Protein AF-G8TI40-F1 (afdb_monomer)

Radius of gyration: 15.69 Å; Cα contacts (8 Å, |Δi|>4): 140; chains: 1; bounding box: 36×28×43 Å

Solvent-accessible surface area (backbone atoms only — not comparable to full-atom values): 5696 Å² total; per-residue (Å²): 138,87,60,66,47,74,43,57,66,95,75,69,49,44,54,36,34,69,41,78,41,81,77,46,78,43,88,92,45,36,42,31,37,39,32,24,40,21,43,90,86,63,56,70,52,70,68,38,31,40,39,38,40,33,61,54,64,94,98,42,72,47,76,48,79,49,74,56,71,92,41,79,90,51,43,65,58,53,50,52,53,50,52,54,52,51,52,53,50,50,50,56,63,63,71,74,111

Sequence (97 aa):
MRLFMIVPKGFGGSIHFNLWANSKIEFHISIEYIQSFADKNGVRQKPTAVVTFNASEENKTEMTVTEYANFGQIKHFAKLGLEQSLNKVMSIITTNK

Nearest PDB structures (foldseek):
  3uid-assembly1_A  TM=5.629E-01  e=4.374E-02  Mycolicibacterium smegmatis MC2 155
  2ldk-assembly1_A  TM=5.252E-01  e=1.998E-01  Paenarthrobacter aurescens TC1
  5mu3-assembly1_A  TM=4.967E-01  e=2.059E+00  Kluyveromyces lactis NRRL Y-1140
  3zxu-assembly2_C  TM=4.228E-01  e=2.295E+00  Kluyveromyces lactis NRRL Y-1140
  5cpg-assembly1_B  TM=5.037E-01  e=8.438E+00  Pseudomonas aeruginosa

Organism: Niastella koreensis (strain DSM 17620 / KACC 11465 / NBRC 106392 / GR20-10) (NCBI:txid700598)

Foldseek 3Di:
DWDKDQDPVVRPRFIWTWDKDWPDDDPLAKTKIWIWIAGPVRRTDDTQKIWMWGDDPPPDIDIDIDGDDPCPPVVVVVVVVVVVVVVVVVVVVVVVD

Secondary structure (DSSP, 8-state):
---EEEPPGGGT--EEEEEEEEEEEETTTEEEEEEEEE-TT--EEEEEEEEEEEE-STT-EEEEEEE-S--GGGHHHHHHHHHHHHHHHHHHHHHT-

pLDDT: mean 84.79, std 10.06, range [39.53, 96.06]

Mean predicted aligned error: 6.49 Å

Structure (mmCIF, N/CA/C/O backbone):
data_AF-G8TI40-F1
#
_entry.id   AF-G8TI40-F1
#
loop_
_atom_site.group_PDB
_atom_site.id
_atom_site.type_symbol
_atom_site.label_atom_id
_atom_site.label_alt_id
_atom_site.label_comp_id
_atom_site.label_asym_id
_atom_site.label_entity_id
_atom_site.label_seq_id
_atom_site.pdbx_PDB_ins_code
_atom_site.Cartn_x
_atom_site.Cartn_y
_atom_site.Cartn_z
_atom_site.occupancy
_atom_site.B_iso_or_equiv
_atom_site.auth_seq_id
_atom_site.auth_comp_id
_atom_site.auth_asym_id
_atom_site.auth_atom_id
_atom_site.pdbx_PDB_model_num
ATOM 1 N N . MET A 1 1 ? -14.143 3.495 -12.005 1.00 39.53 1 MET A N 1
ATOM 2 C CA . MET A 1 1 ? -13.107 4.527 -12.239 1.00 39.53 1 MET A CA 1
ATOM 3 C C . MET A 1 1 ? -11.777 3.820 -12.492 1.00 39.53 1 MET A C 1
ATOM 5 O O . MET A 1 1 ? -11.383 3.034 -11.644 1.00 39.53 1 MET A O 1
ATOM 9 N N . ARG A 1 2 ? -11.129 3.987 -13.657 1.00 47.41 2 ARG A N 1
ATOM 10 C CA . ARG 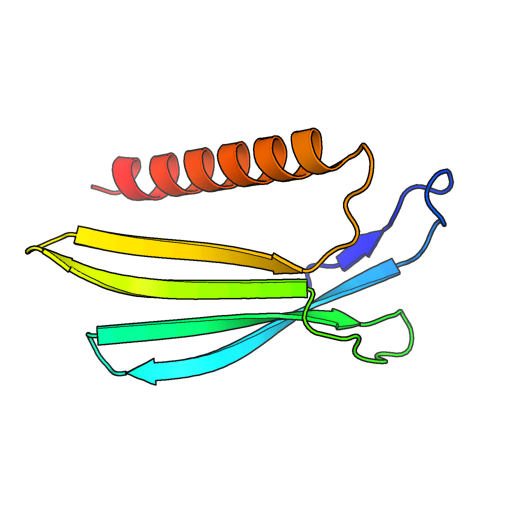A 1 2 ? -9.798 3.398 -13.927 1.00 47.41 2 ARG A CA 1
ATOM 11 C C . ARG A 1 2 ? -8.733 4.458 -13.650 1.00 47.41 2 ARG A C 1
ATOM 13 O O . ARG A 1 2 ? -8.606 5.401 -14.421 1.00 47.41 2 ARG A O 1
ATOM 20 N N . LEU A 1 3 ? -8.007 4.318 -12.544 1.00 66.56 3 LEU A N 1
ATOM 21 C CA . LEU A 1 3 ? -6.881 5.187 -12.198 1.00 66.56 3 LEU A CA 1
ATOM 22 C C . LEU A 1 3 ? -5.630 4.702 -12.939 1.00 66.56 3 LEU A C 1
ATOM 24 O O . LEU A 1 3 ? -5.008 3.715 -12.542 1.00 66.56 3 LEU A O 1
ATOM 28 N N . PHE A 1 4 ? -5.268 5.390 -14.018 1.00 74.00 4 PHE A N 1
ATOM 29 C CA . PHE A 1 4 ? -3.992 5.197 -14.701 1.00 74.00 4 PHE A CA 1
ATOM 30 C C . PHE A 1 4 ? -3.089 6.410 -14.473 1.00 74.00 4 PHE A C 1
ATOM 32 O O . PHE A 1 4 ? -3.558 7.536 -14.325 1.00 74.00 4 PHE A O 1
ATOM 39 N N . MET A 1 5 ? -1.788 6.160 -14.432 1.00 81.88 5 MET A N 1
ATOM 40 C CA . MET A 1 5 ? -0.744 7.166 -14.324 1.00 81.88 5 MET A CA 1
ATOM 41 C C . MET A 1 5 ? 0.093 7.120 -15.595 1.00 81.88 5 MET A C 1
ATOM 43 O O . MET A 1 5 ? 0.534 6.051 -16.017 1.00 81.88 5 MET A O 1
ATOM 47 N N . ILE A 1 6 ? 0.333 8.284 -16.190 1.00 80.88 6 ILE A N 1
ATOM 48 C CA . ILE A 1 6 ? 1.329 8.439 -17.248 1.00 80.88 6 ILE A CA 1
ATOM 49 C C . ILE A 1 6 ? 2.571 9.035 -16.596 1.00 80.88 6 ILE A C 1
ATOM 51 O O . ILE A 1 6 ? 2.527 10.144 -16.066 1.00 80.88 6 ILE A O 1
ATOM 55 N N . VAL A 1 7 ? 3.671 8.291 -16.617 1.00 78.06 7 VAL A N 1
ATOM 56 C CA . VAL A 1 7 ? 4.961 8.767 -16.118 1.00 78.06 7 VAL A CA 1
ATOM 57 C C . VAL A 1 7 ? 5.469 9.849 -17.070 1.00 78.06 7 VAL A C 1
ATOM 59 O O . VAL A 1 7 ? 5.416 9.655 -1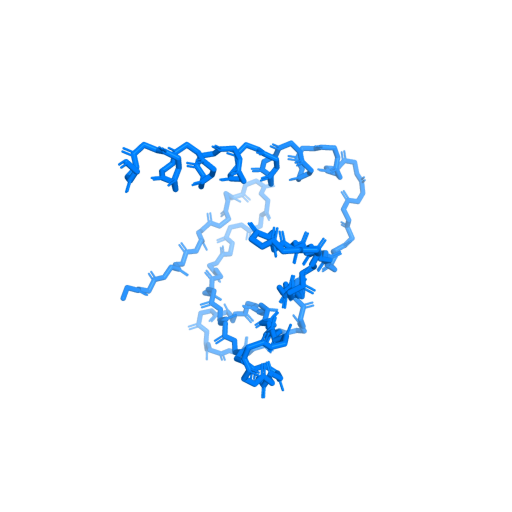8.288 1.00 78.06 7 VAL A O 1
ATOM 62 N N . PRO A 1 8 ? 5.982 10.986 -16.572 1.00 79.25 8 PRO A N 1
ATOM 63 C CA . PRO A 1 8 ? 6.563 12.001 -17.440 1.00 79.25 8 PRO A CA 1
ATOM 64 C C . PRO A 1 8 ? 7.692 11.424 -18.306 1.00 79.25 8 PRO A C 1
ATOM 66 O O . PRO A 1 8 ? 8.423 10.525 -17.888 1.00 79.25 8 PRO A O 1
ATOM 69 N N . LYS A 1 9 ? 7.885 11.968 -19.514 1.00 82.25 9 LYS A N 1
ATOM 70 C CA . LYS A 1 9 ? 8.900 11.465 -20.462 1.00 82.25 9 LYS A CA 1
ATOM 71 C C . LYS A 1 9 ? 10.315 11.428 -19.869 1.00 82.25 9 LYS A C 1
ATOM 73 O O . LYS A 1 9 ? 11.027 10.457 -20.092 1.00 82.25 9 LYS A O 1
ATOM 78 N N . GLY A 1 10 ? 10.681 12.424 -19.057 1.00 73.88 10 GLY A N 1
ATOM 79 C CA . GLY A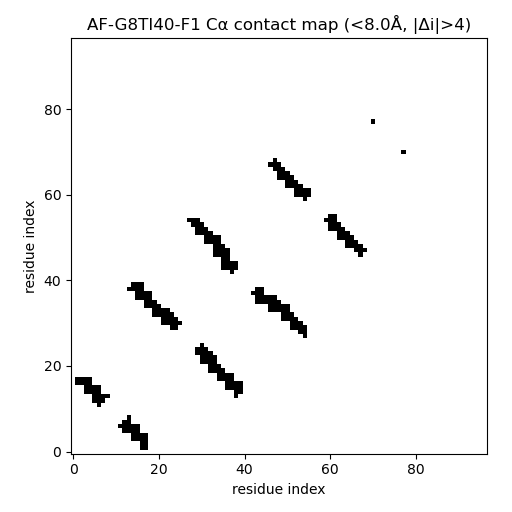 1 10 ? 11.978 12.481 -18.364 1.00 73.88 10 GLY A CA 1
ATOM 80 C C . GLY A 1 10 ? 12.207 11.377 -17.321 1.00 73.88 10 GLY A C 1
ATOM 81 O O . GLY A 1 10 ? 13.332 11.194 -16.879 1.00 73.88 10 GLY A O 1
ATOM 82 N N . PHE A 1 11 ? 11.164 10.625 -16.962 1.00 65.50 11 PHE A N 1
ATOM 83 C CA . PHE A 1 11 ? 11.203 9.511 -16.010 1.00 65.50 11 PHE A CA 1
ATOM 84 C C . PHE A 1 11 ? 10.813 8.168 -16.661 1.00 65.50 11 PHE A C 1
ATOM 86 O O . PHE A 1 11 ? 10.486 7.213 -15.963 1.00 65.50 11 PHE A O 1
ATOM 93 N N . GLY A 1 12 ? 10.830 8.079 -17.998 1.00 70.88 12 GLY A N 1
ATOM 94 C CA . GLY A 1 12 ? 10.593 6.833 -18.741 1.00 70.88 12 GLY A CA 1
ATOM 95 C C . GLY A 1 12 ? 9.259 6.748 -19.489 1.00 70.88 12 GLY A C 1
ATOM 96 O O . GLY A 1 12 ? 9.035 5.773 -20.203 1.00 70.88 12 GLY A O 1
ATOM 97 N N . GLY A 1 13 ? 8.372 7.748 -19.377 1.00 77.31 13 GLY A N 1
ATOM 98 C CA . GLY A 1 13 ? 7.234 7.927 -20.299 1.00 77.31 13 GLY A CA 1
ATOM 99 C C . GLY A 1 13 ? 6.161 6.827 -20.299 1.00 77.31 13 GLY A C 1
ATOM 100 O O . GLY A 1 13 ? 5.328 6.788 -21.204 1.00 77.31 13 GLY A O 1
ATOM 101 N N . SER A 1 14 ? 6.206 5.900 -19.343 1.00 80.06 14 SER A N 1
ATOM 102 C CA . SER A 1 14 ? 5.386 4.687 -19.342 1.00 80.06 14 SER A CA 1
ATOM 103 C C . SER A 1 14 ? 3.987 4.925 -18.774 1.00 80.06 14 SER A C 1
ATOM 105 O O . SER A 1 14 ? 3.777 5.799 -17.936 1.00 80.06 14 SER A O 1
ATOM 107 N N . ILE A 1 15 ? 3.018 4.130 -19.231 1.00 85.75 15 ILE A N 1
ATOM 108 C CA . ILE A 1 15 ? 1.658 4.112 -18.681 1.00 85.75 15 ILE A CA 1
ATOM 109 C C . ILE A 1 15 ? 1.571 2.975 -17.666 1.00 85.75 15 ILE A C 1
ATOM 111 O O . ILE A 1 15 ? 1.886 1.831 -17.998 1.00 85.75 15 ILE A O 1
ATOM 115 N N . HIS A 1 16 ? 1.096 3.288 -16.464 1.00 85.62 16 HIS A N 1
ATOM 116 C CA . HIS A 1 16 ? 0.812 2.314 -15.416 1.00 85.62 16 HIS A CA 1
ATOM 117 C C . HIS A 1 16 ? -0.656 2.370 -15.012 1.00 85.62 16 HIS A C 1
ATOM 119 O O . HIS A 1 16 ? -1.229 3.442 -14.821 1.00 85.62 16 HIS A O 1
ATOM 125 N N . PHE A 1 17 ? -1.261 1.205 -14.833 1.00 87.44 17 PHE A N 1
ATOM 126 C CA . PHE A 1 17 ? -2.615 1.050 -14.320 1.00 87.44 17 PHE A CA 1
ATOM 127 C C . PHE A 1 17 ? -2.550 0.624 -12.860 1.00 87.44 17 PHE A C 1
ATOM 129 O O . PHE A 1 17 ? -1.841 -0.326 -12.536 1.00 87.44 17 PHE A O 1
ATOM 136 N N . ASN A 1 18 ? -3.287 1.309 -11.984 1.00 87.19 18 ASN A N 1
ATOM 137 C CA . ASN A 1 18 ? -3.399 0.903 -10.587 1.00 87.19 18 ASN A CA 1
ATOM 138 C C . ASN A 1 18 ? -4.311 -0.314 -10.465 1.00 87.19 18 ASN A C 1
ATOM 140 O O . ASN A 1 18 ? -5.469 -0.273 -10.885 1.00 87.19 18 ASN A O 1
ATOM 144 N N . LEU A 1 19 ? -3.798 -1.366 -9.840 1.00 89.00 19 LEU A N 1
ATOM 145 C CA . LEU A 1 19 ? -4.550 -2.548 -9.458 1.00 89.00 19 LEU A CA 1
ATOM 146 C C . LEU A 1 19 ? -4.571 -2.636 -7.934 1.00 89.00 19 LEU A C 1
ATOM 148 O O . LEU A 1 19 ? -3.523 -2.557 -7.298 1.00 89.00 19 LEU A O 1
ATOM 152 N N . TRP A 1 20 ? -5.758 -2.833 -7.368 1.00 90.12 20 TRP A N 1
ATOM 153 C CA . TRP A 1 20 ? -5.960 -3.045 -5.939 1.00 90.12 20 TRP A CA 1
ATOM 154 C C . TRP A 1 20 ? -6.683 -4.368 -5.738 1.00 90.12 20 TRP A C 1
ATOM 156 O O . TRP A 1 20 ? -7.662 -4.649 -6.430 1.00 90.12 20 TRP A O 1
ATOM 166 N N . ALA A 1 21 ? -6.192 -5.179 -4.811 1.00 88.44 21 ALA A N 1
ATOM 167 C CA . ALA A 1 21 ? -6.823 -6.432 -4.432 1.00 88.44 21 ALA A CA 1
ATOM 168 C C . ALA A 1 21 ? -6.917 -6.527 -2.911 1.00 88.44 21 ALA A C 1
ATOM 170 O O . ALA A 1 21 ? -5.976 -6.154 -2.212 1.00 88.44 21 ALA A O 1
ATOM 171 N N . ASN A 1 22 ? -8.032 -7.064 -2.418 1.00 86.25 22 ASN A N 1
ATOM 172 C CA . ASN A 1 22 ? -8.133 -7.496 -1.029 1.00 86.25 22 ASN A CA 1
ATOM 173 C C . ASN A 1 22 ? -7.257 -8.735 -0.854 1.00 86.25 22 ASN A C 1
ATOM 175 O O . ASN A 1 22 ? -7.380 -9.685 -1.627 1.00 86.25 22 ASN A O 1
ATOM 179 N N . SER A 1 23 ? -6.389 -8.716 0.148 1.00 88.25 23 SER A N 1
ATOM 180 C CA . SER A 1 23 ? -5.552 -9.862 0.516 1.00 88.25 23 SER A CA 1
ATOM 181 C C . SER A 1 23 ? -6.123 -10.585 1.732 1.00 88.25 23 SER A C 1
ATOM 183 O O . SER A 1 23 ? -6.174 -11.813 1.765 1.00 88.25 23 SER A O 1
ATOM 185 N N . LYS A 1 24 ? -6.654 -9.822 2.693 1.00 88.81 24 LYS A N 1
ATOM 186 C CA . LYS A 1 24 ? -7.246 -10.346 3.922 1.00 88.81 24 LYS A CA 1
ATOM 187 C C . LYS A 1 24 ? -8.407 -9.466 4.374 1.00 88.81 24 LYS A C 1
ATOM 189 O O . LYS A 1 24 ? -8.309 -8.243 4.314 1.00 88.81 24 LYS A O 1
ATOM 194 N N . ILE A 1 25 ? -9.491 -10.091 4.827 1.00 91.75 25 ILE A N 1
ATOM 195 C CA . ILE A 1 25 ? -10.632 -9.409 5.445 1.00 91.75 25 ILE A CA 1
ATOM 196 C C . ILE A 1 25 ? -11.035 -10.208 6.682 1.00 91.75 25 ILE A C 1
ATOM 198 O O . ILE A 1 25 ? -11.509 -11.336 6.565 1.00 91.75 25 ILE A O 1
ATOM 202 N N . GLU A 1 26 ? -10.867 -9.613 7.856 1.00 92.06 26 GLU A N 1
ATOM 203 C CA . GLU A 1 26 ? -11.415 -10.097 9.119 1.00 92.06 26 GLU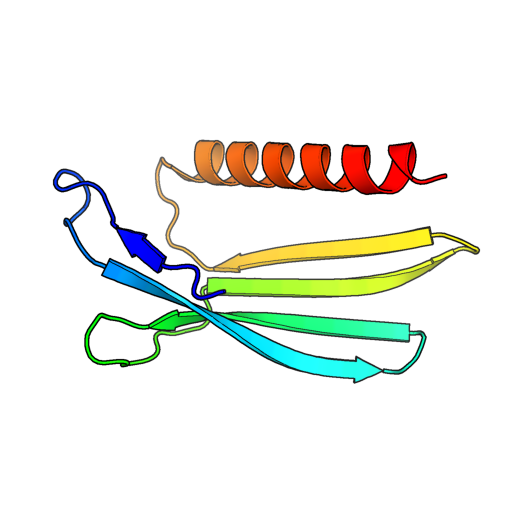 A CA 1
ATOM 204 C C . GLU A 1 26 ? -12.431 -9.078 9.610 1.00 92.06 26 GLU A C 1
ATOM 206 O O . GLU A 1 26 ? -12.107 -7.927 9.912 1.00 92.06 26 GLU A O 1
ATOM 211 N N . PHE A 1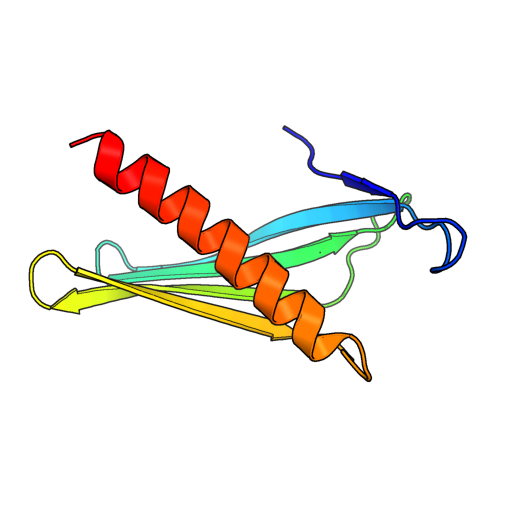 27 ? -13.690 -9.496 9.656 1.00 90.38 27 PHE A N 1
ATOM 212 C CA . PHE A 1 27 ? -14.788 -8.586 9.923 1.00 90.38 27 PHE A CA 1
ATOM 213 C C . PHE A 1 27 ? -14.620 -7.885 11.277 1.00 90.38 27 PHE A C 1
ATOM 215 O O . PHE A 1 27 ? -14.344 -8.535 12.281 1.00 90.38 27 PHE A O 1
ATOM 222 N N . HIS A 1 28 ? -14.761 -6.557 11.278 1.00 84.94 28 HIS A N 1
ATOM 223 C CA . HIS A 1 28 ? -14.549 -5.668 12.430 1.00 84.94 28 HIS A CA 1
ATOM 224 C C . HIS A 1 28 ? -13.147 -5.675 13.063 1.00 84.94 28 HIS A C 1
ATOM 226 O O . HIS A 1 28 ? -12.942 -4.968 14.045 1.00 84.94 28 HIS A O 1
ATOM 232 N N . ILE A 1 29 ? -12.185 -6.415 12.508 1.00 90.56 29 ILE A N 1
ATOM 233 C CA . ILE A 1 29 ? -10.845 -6.560 13.087 1.00 90.56 29 ILE A CA 1
ATOM 234 C C . ILE A 1 29 ? -9.802 -5.952 12.159 1.00 90.56 29 ILE A C 1
ATOM 236 O O . ILE A 1 29 ? -9.091 -5.032 12.557 1.00 90.56 29 ILE A O 1
ATOM 240 N N . SER A 1 30 ? -9.706 -6.453 10.927 1.00 92.50 30 SER A N 1
ATOM 241 C CA . SER A 1 30 ? -8.649 -6.053 10.006 1.00 92.50 30 SER A CA 1
ATOM 242 C C . SER A 1 30 ? -9.072 -6.133 8.543 1.00 92.50 30 SER A C 1
ATOM 244 O O . SER A 1 30 ? -9.866 -6.983 8.134 1.00 92.50 30 SER A O 1
ATOM 246 N N . ILE A 1 31 ? -8.513 -5.251 7.722 1.00 95.00 31 ILE A N 1
ATOM 247 C CA . ILE A 1 31 ? -8.568 -5.382 6.267 1.00 95.00 31 ILE A CA 1
ATOM 248 C C . ILE A 1 31 ? -7.226 -5.003 5.650 1.00 95.00 31 ILE A C 1
ATOM 250 O O . ILE A 1 31 ? -6.631 -3.984 5.997 1.00 95.00 31 ILE A O 1
ATOM 254 N N . GLU A 1 32 ? -6.758 -5.837 4.725 1.00 96.06 32 GLU A N 1
ATOM 255 C CA . GLU A 1 32 ? -5.501 -5.660 4.005 1.00 96.06 32 GLU A CA 1
ATOM 256 C C . GLU A 1 32 ? -5.750 -5.538 2.502 1.00 96.06 32 GLU A C 1
ATOM 258 O O . GLU A 1 32 ? -6.366 -6.407 1.873 1.00 96.06 32 GLU A O 1
ATOM 263 N N . TYR A 1 33 ? -5.186 -4.485 1.920 1.00 94.19 33 TYR A N 1
ATOM 264 C CA . TYR A 1 33 ? -5.172 -4.230 0.491 1.00 94.19 33 TYR A CA 1
ATOM 265 C C . TYR A 1 33 ? -3.750 -4.294 -0.049 1.00 94.19 33 TYR A C 1
ATOM 267 O O . TYR A 1 33 ? -2.829 -3.694 0.503 1.00 94.19 33 TYR A O 1
ATOM 275 N N . ILE A 1 34 ? -3.588 -4.955 -1.191 1.00 93.38 34 ILE A N 1
ATOM 276 C CA . ILE A 1 34 ? -2.335 -4.982 -1.940 1.00 93.38 34 ILE A CA 1
ATOM 277 C C . ILE A 1 34 ? -2.506 -4.158 -3.210 1.00 93.38 34 ILE A C 1
ATOM 279 O O . ILE A 1 34 ? -3.368 -4.450 -4.046 1.00 93.38 34 ILE A O 1
ATOM 283 N N . GLN A 1 35 ? -1.636 -3.167 -3.377 1.00 92.12 35 GLN A N 1
ATOM 284 C CA . GLN A 1 35 ? -1.488 -2.424 -4.618 1.00 92.12 35 GLN A CA 1
ATOM 285 C C . GLN A 1 35 ? -0.474 -3.111 -5.529 1.00 92.12 35 GLN A C 1
ATOM 287 O O . GLN A 1 35 ? 0.576 -3.598 -5.101 1.00 92.12 35 GLN A O 1
ATOM 292 N N . SER A 1 36 ? -0.752 -3.115 -6.823 1.00 90.94 36 SER A N 1
ATOM 293 C CA . SER A 1 36 ? 0.231 -3.415 -7.861 1.00 90.94 36 SER A CA 1
ATOM 294 C C . SER A 1 36 ? 0.001 -2.505 -9.062 1.00 90.94 36 SER A C 1
ATOM 296 O O . SER A 1 36 ? -1.087 -1.951 -9.231 1.00 90.94 36 SER A O 1
ATOM 298 N N . PHE A 1 37 ? 0.993 -2.400 -9.941 1.00 89.62 37 PHE A N 1
ATOM 299 C CA . PHE A 1 37 ? 0.789 -1.814 -11.263 1.00 89.62 37 PHE A CA 1
ATOM 300 C C . PHE A 1 37 ? 0.567 -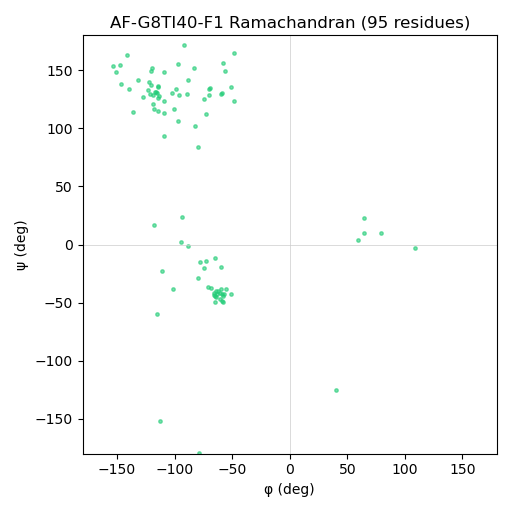2.887 -12.324 1.00 89.62 37 PHE A C 1
ATOM 302 O O . PHE A 1 37 ? 1.034 -4.015 -12.187 1.00 89.62 37 PHE A O 1
ATOM 309 N N . ALA A 1 38 ? -0.111 -2.519 -13.404 1.00 89.38 38 ALA A N 1
ATOM 310 C CA . ALA A 1 38 ? -0.024 -3.217 -14.680 1.00 89.38 38 ALA A CA 1
ATOM 311 C C . ALA A 1 38 ? 0.466 -2.269 -15.772 1.00 89.38 38 ALA A C 1
ATOM 313 O O . ALA A 1 38 ? 0.222 -1.061 -15.709 1.00 89.38 38 ALA A O 1
ATOM 314 N N . ASP A 1 39 ? 1.171 -2.810 -16.758 1.00 88.44 39 ASP A N 1
ATOM 315 C CA . ASP A 1 39 ? 1.552 -2.059 -17.951 1.00 88.44 39 ASP A CA 1
ATOM 316 C C . ASP A 1 39 ? 0.383 -1.933 -18.951 1.00 88.44 39 ASP A C 1
ATOM 318 O O . ASP A 1 39 ? -0.725 -2.429 -18.730 1.00 88.44 39 ASP A O 1
ATOM 322 N N . LYS A 1 40 ? 0.632 -1.269 -20.085 1.00 86.38 40 LYS A N 1
ATOM 323 C CA . LYS A 1 40 ? -0.345 -1.106 -21.178 1.00 86.38 40 LYS A CA 1
ATOM 324 C C . LYS A 1 40 ? -0.854 -2.408 -21.797 1.00 86.38 40 LYS A C 1
ATOM 326 O O . LYS A 1 40 ? -1.897 -2.385 -22.441 1.00 86.38 40 LYS A O 1
ATOM 331 N N . ASN A 1 41 ? -0.137 -3.511 -21.612 1.00 88.38 41 ASN A N 1
ATOM 332 C CA . ASN A 1 41 ? -0.521 -4.827 -22.104 1.00 88.38 41 ASN A CA 1
ATOM 333 C C . ASN A 1 41 ? -1.269 -5.634 -21.027 1.00 88.38 41 ASN A C 1
ATOM 335 O O . ASN A 1 41 ? -1.624 -6.785 -21.261 1.00 88.38 41 ASN A O 1
ATOM 339 N N . GLY A 1 42 ? -1.508 -5.047 -19.849 1.00 84.50 42 GLY A N 1
ATOM 340 C CA . GLY A 1 42 ? -2.160 -5.709 -18.724 1.00 84.50 42 GLY A CA 1
ATOM 341 C C . GLY A 1 42 ? -1.235 -6.624 -17.924 1.00 84.50 42 GLY A C 1
ATOM 342 O O . GLY A 1 42 ? -1.714 -7.349 -17.052 1.00 84.50 42 GLY A O 1
ATOM 343 N N . VAL A 1 43 ? 0.079 -6.599 -18.174 1.00 89.75 43 VAL A N 1
ATOM 344 C CA . VAL A 1 43 ? 1.029 -7.422 -17.422 1.00 89.75 43 VAL A CA 1
ATOM 345 C C . VAL A 1 43 ? 1.184 -6.835 -16.026 1.00 89.75 43 VAL A C 1
ATOM 347 O O . VAL A 1 43 ? 1.705 -5.731 -15.848 1.00 89.75 43 VAL A O 1
ATOM 350 N N . ARG A 1 44 ? 0.709 -7.584 -15.027 1.00 89.44 44 ARG A N 1
ATOM 351 C CA . ARG A 1 44 ? 0.792 -7.209 -13.615 1.00 89.44 44 ARG A CA 1
ATOM 352 C C . ARG A 1 44 ? 2.235 -7.293 -13.118 1.00 89.44 44 ARG A C 1
ATOM 354 O O . ARG A 1 44 ? 2.931 -8.280 -13.335 1.00 89.44 44 ARG A O 1
ATOM 361 N N . GLN A 1 45 ? 2.654 -6.260 -12.406 1.00 87.88 45 GLN A N 1
ATOM 362 C CA . GLN A 1 45 ? 3.943 -6.166 -11.738 1.00 87.88 45 GLN A CA 1
ATOM 363 C C . GLN A 1 45 ? 3.852 -6.662 -10.290 1.00 87.88 45 GLN A C 1
ATOM 365 O O . GLN A 1 45 ? 2.766 -6.918 -9.762 1.00 87.88 45 GLN A O 1
ATOM 370 N N . LYS A 1 46 ? 5.011 -6.787 -9.637 1.00 89.19 46 LYS A N 1
ATOM 371 C CA . LYS A 1 46 ? 5.087 -7.111 -8.207 1.00 89.19 46 LYS A CA 1
ATOM 372 C C . LYS A 1 46 ? 4.325 -6.071 -7.363 1.00 89.19 46 LYS A C 1
ATOM 374 O O . LYS A 1 46 ? 4.152 -4.937 -7.818 1.00 89.19 46 LYS A O 1
ATOM 379 N N . PRO A 1 47 ? 3.880 -6.441 -6.149 1.00 87.50 47 PRO A N 1
ATOM 380 C CA . PRO A 1 47 ? 3.269 -5.503 -5.219 1.00 87.50 47 PRO A CA 1
ATOM 381 C C . PRO A 1 47 ? 4.113 -4.247 -5.009 1.00 87.50 47 PRO A C 1
ATOM 383 O O . PRO A 1 47 ? 5.327 -4.336 -4.837 1.00 87.50 47 PRO A O 1
ATOM 386 N N . THR A 1 48 ? 3.452 -3.094 -5.020 1.00 88.88 48 THR A N 1
ATOM 387 C CA . THR A 1 48 ? 4.087 -1.780 -4.847 1.00 88.88 48 THR A CA 1
ATOM 388 C C . THR A 1 48 ? 3.721 -1.135 -3.523 1.00 88.88 48 THR A C 1
ATOM 390 O O . THR A 1 48 ? 4.483 -0.315 -3.022 1.00 88.88 48 THR A O 1
ATOM 393 N N . ALA A 1 49 ? 2.596 -1.527 -2.928 1.00 90.88 49 ALA A N 1
ATOM 394 C CA . ALA A 1 49 ? 2.240 -1.146 -1.573 1.00 90.88 49 ALA A CA 1
ATOM 395 C C . ALA A 1 49 ? 1.320 -2.185 -0.924 1.00 90.88 49 ALA A C 1
ATOM 397 O O . ALA A 1 49 ? 0.571 -2.884 -1.611 1.00 90.88 49 ALA A O 1
ATOM 398 N N . VAL A 1 50 ? 1.366 -2.251 0.402 1.00 93.75 50 VAL A N 1
ATOM 399 C CA . VAL A 1 50 ? 0.412 -2.961 1.255 1.00 93.75 50 VAL A CA 1
ATOM 400 C C . VAL A 1 50 ? -0.189 -1.942 2.213 1.00 93.75 50 VAL A C 1
ATOM 402 O O . VAL A 1 50 ? 0.540 -1.185 2.855 1.00 93.75 50 VAL A O 1
ATOM 405 N N . VAL A 1 51 ? -1.515 -1.911 2.290 1.00 94.38 51 VAL A N 1
ATOM 406 C CA . VAL A 1 51 ? -2.266 -1.038 3.190 1.00 94.38 51 VAL A CA 1
ATOM 407 C C . VAL A 1 51 ? -3.077 -1.908 4.131 1.00 94.38 51 VAL A C 1
ATOM 409 O O . VAL A 1 51 ? -3.928 -2.670 3.676 1.00 94.38 51 VAL A O 1
ATOM 412 N N . THR A 1 52 ? -2.842 -1.771 5.430 1.00 95.25 52 THR A N 1
ATOM 413 C CA . THR A 1 52 ? -3.611 -2.463 6.465 1.00 95.25 52 THR A CA 1
ATOM 414 C C . THR A 1 52 ? -4.387 -1.460 7.292 1.00 95.25 52 THR A C 1
ATOM 416 O O . THR A 1 52 ? -3.848 -0.434 7.706 1.00 95.25 52 THR A O 1
ATOM 419 N N . PHE A 1 53 ? -5.644 -1.782 7.561 1.00 93.56 53 PHE A N 1
ATOM 420 C CA . PHE A 1 53 ? -6.453 -1.115 8.566 1.00 93.56 53 PHE A CA 1
ATOM 421 C C . PHE A 1 53 ? -6.740 -2.117 9.670 1.00 93.56 53 PHE A C 1
ATOM 423 O O . PHE A 1 53 ? -7.225 -3.209 9.381 1.00 93.56 53 PHE A O 1
ATOM 430 N N . ASN A 1 54 ? -6.462 -1.737 10.909 1.00 93.75 54 ASN A N 1
ATOM 431 C CA . ASN A 1 54 ? -6.758 -2.538 12.086 1.00 93.75 54 ASN A CA 1
ATOM 432 C C . ASN A 1 54 ? -7.657 -1.736 13.025 1.00 93.75 54 ASN A C 1
ATOM 434 O O . ASN A 1 54 ? -7.458 -0.532 13.219 1.00 93.75 54 ASN A O 1
ATOM 438 N N . 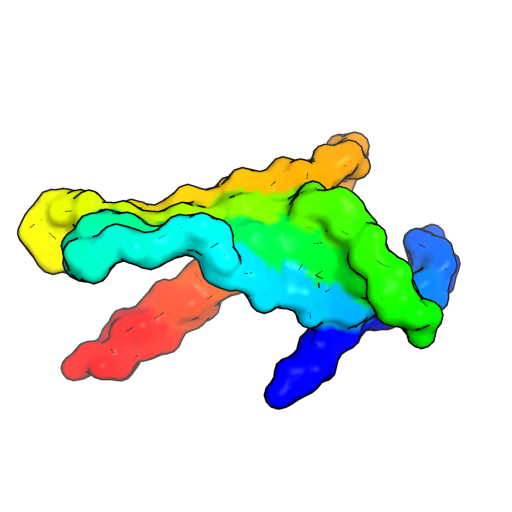ALA A 1 55 ? -8.641 -2.404 13.620 1.00 91.44 55 ALA A N 1
ATOM 439 C CA . ALA A 1 55 ? -9.321 -1.867 14.786 1.00 91.44 55 ALA A CA 1
ATOM 440 C C . ALA A 1 55 ? -8.282 -1.663 15.900 1.00 91.44 55 ALA A C 1
ATOM 442 O O . ALA A 1 55 ? -7.491 -2.565 16.183 1.00 91.44 55 ALA A O 1
ATOM 443 N N . SER A 1 56 ? -8.256 -0.474 16.497 1.00 84.75 56 SER A N 1
ATOM 444 C CA . SER A 1 56 ? -7.436 -0.191 17.678 1.00 84.75 56 SER A CA 1
ATOM 445 C C . SER A 1 56 ? -8.347 0.066 18.884 1.00 84.75 56 SER A C 1
ATOM 447 O O . SER A 1 56 ? -9.430 -0.514 18.947 1.00 84.75 56 SER A O 1
ATOM 449 N N . GLU A 1 57 ? -7.916 0.857 19.872 1.00 80.31 57 GLU A N 1
ATOM 450 C CA . GLU A 1 57 ? -8.749 1.240 21.026 1.00 80.31 57 GLU A CA 1
ATOM 451 C C . GLU A 1 57 ? -10.150 1.735 20.606 1.00 80.31 57 GLU A C 1
ATOM 453 O O . GLU A 1 57 ? -10.385 2.090 19.449 1.00 80.31 57 GLU A O 1
ATOM 458 N N . GLU A 1 58 ? -11.086 1.808 21.556 1.00 80.31 58 GLU A N 1
ATOM 459 C CA . GLU A 1 58 ? -12.485 2.160 21.287 1.00 80.31 58 GLU A CA 1
ATOM 460 C C . GLU A 1 58 ? -12.617 3.419 20.398 1.00 80.31 58 GLU A C 1
ATOM 462 O O . GLU A 1 58 ? -12.094 4.493 20.708 1.00 80.31 58 GLU A O 1
ATOM 467 N N . ASN A 1 59 ? -13.310 3.266 19.261 1.00 80.75 59 ASN A N 1
ATOM 468 C CA . ASN A 1 59 ? -13.524 4.283 18.218 1.00 80.75 59 ASN A CA 1
ATOM 469 C C . ASN A 1 59 ? -12.276 4.781 17.462 1.00 80.75 59 ASN A C 1
ATOM 471 O O . ASN A 1 59 ? -12.310 5.865 16.869 1.00 80.75 59 ASN A O 1
ATOM 475 N N . LYS A 1 60 ? -11.189 4.004 17.427 1.00 87.25 60 LYS A N 1
ATOM 476 C CA . LYS A 1 60 ? -9.997 4.311 16.627 1.00 87.25 60 LYS A CA 1
ATOM 477 C C . LYS A 1 60 ? -9.707 3.220 15.593 1.00 87.25 60 LYS A C 1
ATOM 479 O O . LYS A 1 60 ? -10.032 2.045 15.752 1.00 87.25 60 LYS A O 1
ATOM 484 N N . THR A 1 61 ? -9.078 3.636 14.498 1.00 90.12 61 THR A N 1
ATOM 485 C CA . THR A 1 61 ? -8.566 2.748 13.452 1.00 90.12 61 THR A CA 1
ATOM 486 C C . THR A 1 61 ? -7.111 3.094 13.218 1.00 90.12 61 THR A C 1
ATOM 488 O O . THR A 1 61 ? -6.776 4.255 12.983 1.00 90.12 61 THR A O 1
ATOM 491 N N . GLU A 1 62 ? -6.246 2.092 13.289 1.00 93.12 62 GLU A N 1
ATOM 492 C CA . GLU A 1 62 ? -4.856 2.225 12.882 1.00 93.12 62 GLU A CA 1
ATOM 493 C C . GLU A 1 62 ? -4.734 1.887 11.397 1.00 93.12 62 GLU A C 1
ATOM 495 O O . GLU A 1 62 ? -5.218 0.851 10.944 1.00 93.12 62 GLU A O 1
ATOM 500 N N . MET A 1 63 ? -4.088 2.771 10.639 1.00 92.62 63 MET A N 1
ATOM 501 C CA . MET A 1 63 ? -3.774 2.557 9.231 1.00 92.62 63 MET A CA 1
ATOM 502 C C . MET A 1 63 ? -2.260 2.483 9.067 1.00 92.62 63 MET A C 1
ATOM 504 O O . MET A 1 63 ? -1.544 3.410 9.443 1.00 92.62 63 MET A O 1
ATOM 508 N N . THR A 1 64 ? -1.775 1.411 8.449 1.00 94.19 64 THR A N 1
ATOM 509 C CA . THR A 1 64 ? -0.366 1.255 8.082 1.00 94.19 64 THR A CA 1
ATOM 510 C C . THR A 1 64 ? -0.247 1.170 6.568 1.00 94.19 64 THR A C 1
ATOM 512 O O . THR A 1 64 ? -0.961 0.405 5.923 1.00 94.19 64 THR A O 1
ATOM 515 N N . VAL A 1 65 ? 0.671 1.949 5.995 1.00 92.62 65 VAL A N 1
ATOM 516 C CA . VAL A 1 65 ? 1.009 1.911 4.567 1.00 92.62 65 VAL A CA 1
ATOM 517 C C . VAL A 1 65 ? 2.469 1.503 4.432 1.00 92.62 65 VAL A C 1
ATOM 519 O O . VAL A 1 65 ? 3.361 2.219 4.882 1.00 92.62 65 VAL A O 1
ATOM 522 N N . THR A 1 66 ? 2.710 0.356 3.804 1.00 91.69 66 THR A N 1
ATOM 523 C CA . THR A 1 66 ? 4.052 -0.140 3.488 1.00 91.69 66 THR A CA 1
ATOM 524 C C . THR A 1 66 ? 4.268 -0.057 1.988 1.00 91.69 66 THR A C 1
ATOM 526 O O . THR A 1 66 ? 3.623 -0.784 1.239 1.00 91.69 66 THR A O 1
ATOM 529 N N . GLU A 1 67 ? 5.174 0.806 1.536 1.00 89.38 67 GLU A N 1
ATOM 530 C CA . GLU A 1 67 ? 5.508 0.942 0.117 1.00 89.38 67 GLU A CA 1
ATOM 531 C C . GLU A 1 67 ? 6.781 0.163 -0.234 1.00 89.38 67 GLU A C 1
ATOM 533 O O . GLU A 1 67 ? 7.809 0.264 0.441 1.00 89.38 67 GLU A O 1
ATOM 538 N N . TYR A 1 68 ? 6.726 -0.578 -1.337 1.00 86.25 68 TYR A N 1
ATOM 539 C CA . TYR A 1 68 ? 7.831 -1.365 -1.869 1.00 86.25 68 TYR A CA 1
ATOM 540 C C . TYR A 1 68 ? 8.336 -0.717 -3.155 1.00 86.25 68 TYR A C 1
ATOM 542 O O . TYR A 1 68 ? 7.837 -0.982 -4.248 1.00 86.25 68 TYR A O 1
ATOM 550 N N . ALA A 1 69 ? 9.354 0.131 -3.032 1.00 77.88 69 ALA A N 1
ATOM 551 C CA . ALA A 1 69 ? 10.049 0.689 -4.183 1.00 77.88 69 ALA A CA 1
ATOM 552 C C . ALA A 1 69 ? 11.528 0.932 -3.879 1.00 77.88 69 ALA A C 1
ATOM 554 O O . ALA A 1 69 ? 11.927 1.170 -2.736 1.00 77.88 69 ALA A O 1
ATOM 555 N N . ASN A 1 70 ? 12.350 0.927 -4.929 1.00 77.19 70 ASN A N 1
ATOM 556 C CA . ASN A 1 70 ? 13.701 1.460 -4.836 1.00 77.19 70 ASN A CA 1
ATOM 557 C C . ASN A 1 70 ? 13.633 2.986 -4.933 1.00 77.19 70 ASN A C 1
ATOM 559 O O . ASN A 1 70 ? 13.756 3.570 -6.008 1.00 77.19 70 ASN A O 1
ATOM 563 N N . PHE A 1 71 ? 13.374 3.623 -3.797 1.00 71.81 71 PHE A N 1
ATOM 564 C CA . PHE A 1 71 ? 13.125 5.055 -3.758 1.00 71.81 71 PHE A CA 1
ATOM 565 C C . PHE A 1 71 ? 14.366 5.926 -3.977 1.00 71.81 71 PHE A C 1
ATOM 567 O O . PHE A 1 71 ? 14.199 7.118 -4.209 1.00 71.81 71 PHE A O 1
ATOM 574 N N . GLY A 1 72 ? 15.592 5.397 -3.899 1.00 79.06 72 GLY A N 1
ATOM 575 C CA . GLY A 1 72 ? 16.819 6.187 -4.073 1.00 79.06 72 GLY A CA 1
ATOM 576 C C . GLY A 1 72 ? 16.752 7.575 -3.408 1.00 79.06 72 GLY A C 1
ATOM 577 O O . GLY A 1 72 ? 16.409 7.701 -2.232 1.00 79.06 72 GLY A O 1
ATOM 578 N N . G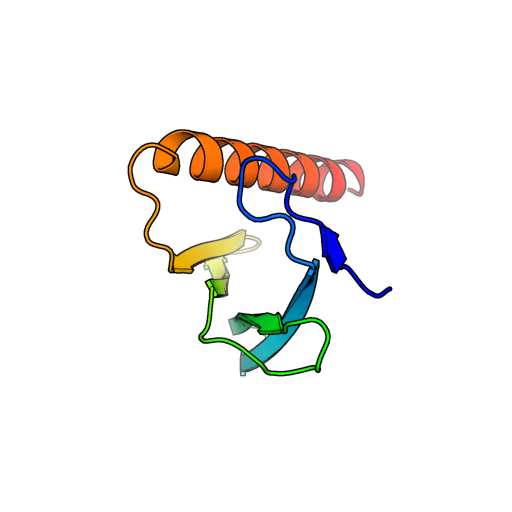LN A 1 7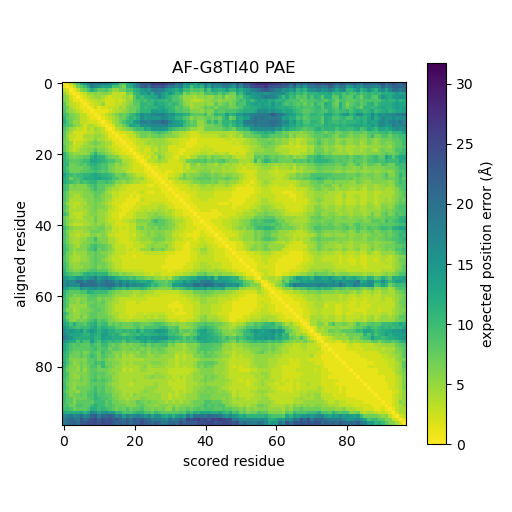3 ? 17.010 8.627 -4.190 1.00 74.06 73 GLN A N 1
ATOM 579 C CA . GLN A 1 73 ? 16.937 10.025 -3.737 1.00 74.06 73 GLN A CA 1
ATOM 580 C C . GLN A 1 73 ? 15.502 10.586 -3.636 1.00 74.06 73 GLN A C 1
ATOM 582 O O . GLN A 1 73 ? 15.293 11.608 -2.989 1.00 74.06 73 GLN A O 1
ATOM 587 N N . ILE A 1 74 ? 14.496 9.929 -4.227 1.00 79.06 74 ILE A N 1
ATOM 588 C CA . ILE A 1 74 ? 13.101 10.410 -4.248 1.00 79.06 74 ILE A CA 1
ATOM 589 C C . ILE A 1 74 ? 12.268 9.949 -3.042 1.00 79.06 74 ILE A C 1
ATOM 591 O O . ILE A 1 74 ? 11.111 10.346 -2.915 1.00 79.06 74 ILE A O 1
ATOM 595 N N . LYS A 1 75 ? 12.849 9.164 -2.120 1.00 83.88 75 LYS A N 1
ATOM 596 C CA . LYS A 1 75 ? 12.176 8.649 -0.907 1.00 83.88 75 LYS A CA 1
ATOM 597 C C . LYS A 1 75 ? 11.478 9.740 -0.102 1.00 83.88 75 LYS A C 1
ATOM 599 O O . LYS A 1 75 ? 10.364 9.545 0.374 1.00 83.88 75 LYS A O 1
ATOM 604 N N . HIS A 1 76 ? 12.137 10.885 0.050 1.00 84.31 76 HIS A N 1
ATOM 605 C CA . HIS A 1 76 ? 11.588 12.005 0.804 1.00 84.31 76 HIS A CA 1
ATOM 606 C C . HIS A 1 76 ? 10.317 12.567 0.150 1.00 84.31 76 HIS A C 1
ATOM 608 O O . HIS A 1 76 ? 9.313 12.762 0.828 1.00 84.31 76 HIS A O 1
ATOM 614 N N . PHE A 1 77 ? 10.330 12.751 -1.173 1.00 84.19 77 PHE A N 1
ATOM 615 C CA . PHE A 1 77 ? 9.175 13.256 -1.915 1.00 84.19 77 PHE A CA 1
ATOM 616 C C . PHE A 1 77 ? 8.015 12.259 -1.946 1.00 84.19 77 PHE A C 1
ATOM 618 O O . PHE A 1 77 ? 6.867 12.676 -1.817 1.00 84.19 77 PHE A O 1
ATOM 625 N N . ALA A 1 78 ? 8.306 10.959 -2.062 1.00 83.56 78 ALA A N 1
ATOM 626 C CA . ALA A 1 78 ? 7.288 9.914 -1.969 1.00 83.56 78 ALA A CA 1
ATOM 627 C C . ALA A 1 78 ? 6.562 9.969 -0.616 1.00 83.56 78 ALA A C 1
ATOM 629 O O . ALA A 1 78 ? 5.336 10.065 -0.573 1.00 83.56 78 ALA A O 1
ATOM 630 N N . LYS A 1 79 ? 7.328 10.048 0.482 1.00 87.56 79 LYS A N 1
ATOM 631 C CA . LYS A 1 79 ? 6.776 10.197 1.832 1.00 87.56 79 LYS A CA 1
ATOM 632 C C . LYS A 1 79 ? 5.900 11.449 1.965 1.00 87.56 79 LYS A C 1
ATOM 634 O O . LYS A 1 79 ? 4.770 11.344 2.430 1.00 87.56 79 LYS A O 1
ATOM 639 N N . LEU A 1 80 ? 6.384 12.611 1.520 1.00 90.06 80 LEU A N 1
ATOM 640 C CA . LEU A 1 80 ? 5.612 13.858 1.578 1.00 90.06 80 LEU A CA 1
ATOM 641 C C . LEU A 1 80 ? 4.305 13.775 0.775 1.00 90.06 80 LEU A C 1
ATOM 643 O O . LEU A 1 80 ? 3.268 14.256 1.228 1.00 90.06 80 LEU A O 1
ATOM 647 N N . GLY A 1 81 ? 4.337 13.168 -0.414 1.00 88.25 81 GLY A N 1
ATOM 648 C CA . GLY A 1 81 ? 3.144 12.981 -1.241 1.00 88.25 81 GLY A CA 1
ATOM 649 C C . GLY A 1 81 ? 2.101 12.079 -0.574 1.00 88.25 81 GLY A C 1
ATOM 650 O O . GLY A 1 81 ? 0.901 12.378 -0.618 1.00 88.25 81 GLY A O 1
ATOM 651 N N . LEU A 1 82 ? 2.552 11.012 0.091 1.00 89.12 82 LEU A N 1
ATOM 652 C CA . LEU A 1 82 ? 1.689 10.127 0.868 1.00 89.12 82 LEU A CA 1
ATOM 653 C C . LEU A 1 82 ? 1.068 10.861 2.062 1.00 89.12 82 LEU A C 1
ATOM 655 O O . LEU A 1 82 ? -0.151 10.845 2.216 1.00 89.12 82 LEU A O 1
ATOM 659 N N . GLU A 1 83 ? 1.874 11.565 2.858 1.00 91.44 83 GLU A N 1
ATOM 660 C CA . GLU A 1 83 ? 1.400 12.343 4.012 1.00 91.44 83 GLU A CA 1
ATOM 661 C C . GLU A 1 83 ? 0.355 13.390 3.601 1.00 91.44 83 GLU A C 1
ATOM 663 O O . GLU A 1 83 ? -0.694 13.513 4.232 1.00 91.44 83 GLU A O 1
ATOM 668 N N . GLN A 1 84 ? 0.576 14.098 2.489 1.00 92.06 84 GLN A N 1
ATOM 669 C CA . GLN A 1 84 ? -0.413 15.034 1.946 1.00 92.06 84 GLN A CA 1
ATOM 670 C C . GLN A 1 84 ? -1.717 14.344 1.534 1.00 92.06 84 GLN A C 1
ATOM 672 O O . GLN A 1 84 ? -2.801 14.894 1.741 1.00 92.06 84 GLN A O 1
ATOM 677 N N . SER A 1 85 ? -1.628 13.157 0.936 1.00 90.56 85 SER A N 1
ATOM 678 C CA . SER A 1 85 ? -2.804 12.384 0.530 1.00 90.56 85 SER A CA 1
ATOM 679 C C . SER A 1 85 ? -3.606 11.926 1.749 1.00 90.56 85 SER A C 1
ATOM 681 O O . SER A 1 85 ? -4.825 12.092 1.773 1.00 90.56 85 SER A O 1
ATOM 683 N N . LEU A 1 86 ? -2.928 11.446 2.794 1.00 90.56 86 LEU A N 1
ATOM 684 C CA . LEU A 1 86 ? -3.553 11.065 4.061 1.00 90.56 86 LEU A CA 1
ATOM 685 C C . LEU A 1 86 ? -4.206 12.264 4.755 1.00 90.56 86 LEU A C 1
ATOM 687 O O . LEU A 1 86 ? -5.353 12.163 5.181 1.00 90.56 86 LEU A O 1
ATOM 691 N N . ASN A 1 87 ? -3.551 13.426 4.784 1.00 91.00 87 ASN A N 1
ATOM 692 C CA . ASN A 1 87 ? -4.132 14.644 5.359 1.00 91.00 87 ASN A CA 1
ATOM 693 C C . ASN A 1 87 ? -5.434 15.063 4.657 1.00 91.00 87 ASN A C 1
ATOM 695 O O . ASN A 1 87 ? -6.390 15.471 5.316 1.00 91.00 87 ASN A O 1
ATOM 699 N N . LYS A 1 88 ? -5.509 14.919 3.327 1.00 91.50 88 LYS A N 1
ATOM 700 C CA . LYS A 1 88 ? -6.748 15.175 2.569 1.00 91.50 88 LYS A CA 1
ATOM 701 C C . LYS A 1 88 ? -7.853 14.191 2.938 1.00 91.50 88 LYS A C 1
ATOM 703 O O . LYS A 1 88 ? -8.990 14.607 3.135 1.00 91.50 88 LYS A O 1
ATOM 708 N N . VAL A 1 89 ? -7.525 12.904 3.053 1.00 88.56 89 VAL A N 1
ATOM 709 C CA . VAL A 1 89 ? -8.483 11.877 3.490 1.00 88.56 89 VAL A CA 1
ATOM 710 C C . VAL A 1 89 ? -8.998 12.194 4.892 1.00 88.56 89 VAL A C 1
ATOM 712 O O . VAL A 1 89 ? -10.208 12.209 5.100 1.00 88.56 89 VAL A O 1
ATOM 715 N N . MET A 1 90 ? -8.103 12.528 5.824 1.00 87.75 90 MET A N 1
ATOM 716 C CA . MET A 1 90 ? -8.484 12.909 7.182 1.00 87.75 90 MET A CA 1
ATOM 717 C C . MET A 1 90 ? -9.409 14.122 7.194 1.00 87.75 90 MET A C 1
ATOM 719 O O . MET A 1 90 ? -10.412 14.088 7.894 1.00 87.75 90 MET A O 1
ATOM 723 N N . SER A 1 91 ? -9.132 15.146 6.379 1.00 89.44 91 SER A N 1
ATOM 724 C CA . SER A 1 91 ? -10.031 16.295 6.220 1.00 89.44 91 SER A CA 1
ATOM 725 C C . SER A 1 91 ? -11.423 15.879 5.740 1.00 89.44 91 SER A C 1
ATOM 727 O O . SER A 1 91 ? -12.411 16.354 6.281 1.00 89.44 91 SER A O 1
ATOM 729 N N . ILE A 1 92 ? -11.528 14.983 4.758 1.00 88.81 92 ILE A N 1
ATOM 730 C CA . ILE A 1 92 ? -12.831 14.530 4.248 1.00 88.81 92 ILE A CA 1
ATOM 731 C C . ILE A 1 92 ? -13.596 13.748 5.323 1.00 88.81 92 ILE A C 1
ATOM 733 O O . ILE A 1 92 ? -14.803 13.923 5.473 1.00 88.81 92 ILE A O 1
ATOM 737 N N . ILE A 1 93 ? -12.912 12.887 6.078 1.00 84.31 93 ILE A N 1
ATOM 738 C CA . ILE A 1 93 ? -13.549 12.049 7.101 1.00 84.31 93 ILE A CA 1
ATOM 739 C C . ILE A 1 93 ? -13.999 12.887 8.308 1.00 84.31 93 ILE A C 1
ATOM 741 O O . ILE A 1 93 ? -15.056 12.614 8.871 1.00 84.31 93 ILE A O 1
ATOM 745 N N . THR A 1 94 ? -13.242 13.914 8.708 1.00 79.25 94 THR A N 1
ATOM 746 C CA . THR A 1 94 ? -13.603 14.762 9.856 1.00 79.25 94 THR A CA 1
ATOM 747 C C . THR A 1 94 ? -14.648 15.822 9.526 1.00 79.25 94 THR A C 1
ATOM 749 O O . THR A 1 94 ? -15.418 16.178 10.411 1.00 79.25 94 THR A O 1
ATOM 752 N N . THR A 1 95 ? -14.718 16.304 8.280 1.00 68.56 95 THR A N 1
ATOM 753 C CA . THR A 1 95 ? -15.743 17.268 7.836 1.00 68.56 95 THR A CA 1
ATOM 754 C C . THR A 1 95 ? -17.130 16.636 7.649 1.00 68.56 95 THR A C 1
ATOM 756 O O . THR A 1 95 ? -18.121 17.352 7.674 1.00 68.56 95 THR A O 1
ATOM 759 N N . ASN A 1 96 ? -17.224 15.311 7.494 1.00 58.25 96 ASN A N 1
ATOM 760 C CA . ASN A 1 96 ? -18.500 14.588 7.371 1.00 58.25 96 ASN A CA 1
ATOM 761 C C . ASN A 1 96 ? -19.041 14.054 8.718 1.00 58.25 96 ASN A C 1
ATOM 763 O O . ASN A 1 96 ? -19.800 13.083 8.728 1.00 58.25 96 ASN A O 1
ATOM 767 N N . LYS A 1 97 ? -18.636 14.654 9.844 1.00 49.00 97 LYS A N 1
ATOM 768 C CA . LYS A 1 97 ? -19.258 14.460 11.164 1.00 49.00 97 LYS A CA 1
ATOM 769 C C . LYS A 1 97 ? -20.210 15.609 11.460 1.00 49.00 97 LYS A C 1
ATOM 771 O O . LYS A 1 97 ? -21.267 15.323 12.059 1.00 49.00 97 LYS A O 1
#